Protein AF-A0A3P7Q238-F1 (afdb_monomer_lite)

Foldseek 3Di:
DDDDDQKDKDFDPQWDADPVVRDIWGDFDLDQDDQKDKDKAFDDDDDPDDPPDDDDDDDDDDDDDDDDDDDDDDDDDDDDDDDDDDDDDPPPRDIDIWMKGWFKFWWWADTGPVDTAIWIWGDDPNWIWIGRPPDIDTDDSVRQSPDPRTGTGMIMIGTD

Secondary structure (DSSP, 8-state):
--PPPSEEEEE---EEEETTTTEEEE----PPPPSEEEEEEEPPPPPP----PPPPPP-------------------------PPPPPP-----EEEEEEEEEEEEEEESSSSSS-EEEEEEEETTEEEEEETTEEEEE-HHHHHHSTT-EEEEEEEEE-

Organism: Dibothriocephalus latus (NCBI:txid60516)

Structure (mmCIF, N/CA/C/O backbone):
data_AF-A0A3P7Q238-F1
#
_entry.id   AF-A0A3P7Q238-F1
#
loop_
_atom_site.group_PDB
_atom_site.id
_atom_site.type_symbol
_atom_site.label_atom_id
_atom_site.label_alt_id
_atom_site.label_comp_id
_atom_site.label_asym_id
_atom_site.label_entity_id
_atom_site.label_seq_id
_atom_site.pdbx_PDB_ins_code
_atom_site.Cartn_x
_atom_site.Cartn_y
_atom_site.Cartn_z
_atom_site.occupancy
_atom_site.B_iso_or_equiv
_atom_site.auth_seq_id
_atom_site.auth_comp_id
_atom_site.auth_asym_id
_atom_site.auth_atom_id
_atom_site.pdbx_PDB_model_num
ATOM 1 N N . MET A 1 1 ? -21.185 21.273 9.484 1.00 53.75 1 MET A N 1
ATOM 2 C CA . MET A 1 1 ? -19.975 20.605 10.019 1.00 53.75 1 MET A CA 1
ATOM 3 C C . MET A 1 1 ? -19.303 19.842 8.888 1.00 53.75 1 MET A C 1
ATOM 5 O O . MET A 1 1 ? -20.010 19.155 8.161 1.00 53.75 1 MET A O 1
ATOM 9 N N . ARG A 1 2 ? -17.981 19.955 8.702 1.00 67.69 2 ARG A N 1
ATOM 10 C CA . ARG A 1 2 ? -17.255 19.078 7.766 1.00 67.69 2 ARG A CA 1
ATOM 11 C C . ARG A 1 2 ? -17.109 17.706 8.425 1.00 67.69 2 ARG A C 1
ATOM 13 O O . ARG A 1 2 ? -16.360 17.573 9.387 1.00 67.69 2 ARG A O 1
ATOM 20 N N . HIS A 1 3 ? -17.861 16.714 7.961 1.00 79.25 3 HIS A N 1
ATOM 21 C CA . HIS A 1 3 ? -17.735 15.341 8.441 1.00 79.25 3 HIS A CA 1
ATOM 22 C C . HIS A 1 3 ? -16.804 14.574 7.497 1.00 79.25 3 HIS A C 1
ATOM 24 O O . HIS A 1 3 ? -16.977 14.632 6.281 1.00 79.25 3 HIS A O 1
ATOM 30 N N . LEU A 1 4 ? -15.799 13.891 8.045 1.00 87.81 4 LEU A N 1
ATOM 31 C CA . LEU A 1 4 ? -14.934 13.015 7.257 1.00 87.81 4 LEU A CA 1
ATOM 32 C C . LEU A 1 4 ? -15.631 11.668 7.051 1.00 87.81 4 LEU A C 1
ATOM 34 O O . LEU A 1 4 ? -16.426 11.234 7.884 1.00 87.81 4 LEU A O 1
ATOM 38 N N . SER A 1 5 ? -15.343 11.015 5.929 1.00 93.81 5 SER A N 1
ATOM 39 C CA . SER A 1 5 ? -15.870 9.682 5.633 1.00 93.81 5 SER A CA 1
ATOM 40 C C . SER A 1 5 ? -15.474 8.679 6.729 1.00 93.81 5 SER A C 1
ATOM 42 O O . SER A 1 5 ? -14.345 8.747 7.214 1.00 93.81 5 SER A O 1
ATOM 44 N N . PRO A 1 6 ? -16.338 7.708 7.089 1.00 95.38 6 PRO A N 1
ATOM 45 C CA . PRO A 1 6 ? -15.968 6.609 7.985 1.00 95.38 6 PRO A CA 1
ATOM 46 C C . PRO A 1 6 ? -14.788 5.778 7.467 1.00 95.38 6 PRO A C 1
ATOM 48 O O . PRO A 1 6 ? -14.089 5.155 8.257 1.00 95.38 6 PRO A O 1
ATOM 51 N N . HIS A 1 7 ? -14.564 5.783 6.152 1.00 96.44 7 HIS A N 1
ATOM 52 C CA . HIS A 1 7 ? -13.459 5.097 5.493 1.00 96.44 7 HIS A CA 1
ATOM 53 C C . HIS A 1 7 ? -12.634 6.094 4.686 1.00 96.44 7 HIS A C 1
ATOM 55 O O . HIS A 1 7 ? -13.185 6.886 3.915 1.00 96.44 7 HIS A O 1
ATOM 61 N N . VAL A 1 8 ? -11.317 6.036 4.842 1.00 96.25 8 VAL A N 1
ATOM 62 C CA . VAL A 1 8 ? -10.365 6.892 4.138 1.00 96.25 8 VAL A CA 1
ATOM 63 C C . VAL A 1 8 ? -9.418 6.006 3.343 1.00 96.25 8 VAL A C 1
ATOM 65 O O . VAL A 1 8 ? -8.722 5.162 3.904 1.00 96.25 8 VAL A O 1
ATOM 68 N N . LEU A 1 9 ? -9.390 6.222 2.030 1.00 97.31 9 LEU A N 1
ATOM 69 C CA . LEU A 1 9 ? -8.406 5.638 1.131 1.00 97.31 9 LEU A CA 1
ATOM 70 C C . LEU A 1 9 ? -7.333 6.690 0.844 1.00 97.31 9 LEU A C 1
ATOM 72 O O . LEU A 1 9 ? -7.635 7.757 0.310 1.00 97.31 9 LEU A O 1
ATOM 76 N N . ILE A 1 10 ? -6.087 6.394 1.199 1.00 96.50 10 ILE A N 1
ATOM 77 C CA . ILE A 1 10 ? -4.937 7.256 0.918 1.00 96.50 10 ILE A CA 1
ATOM 78 C C . ILE A 1 10 ? -4.171 6.649 -0.251 1.00 96.50 10 ILE A C 1
ATOM 80 O O . ILE A 1 10 ? -3.618 5.556 -0.133 1.00 96.50 10 ILE A O 1
ATOM 84 N N . GLY A 1 11 ? -4.142 7.366 -1.374 1.00 96.00 11 GLY A N 1
ATOM 85 C CA . GLY A 1 11 ? -3.313 7.032 -2.527 1.00 96.00 11 GLY A CA 1
ATOM 86 C C . GLY A 1 11 ? -1.950 7.706 -2.437 1.00 96.00 11 GLY A C 1
ATOM 87 O O . GLY A 1 11 ? -1.863 8.924 -2.275 1.00 96.00 11 GLY A O 1
ATOM 88 N N . LEU A 1 12 ? -0.886 6.917 -2.547 1.00 93.50 12 LEU A N 1
ATOM 89 C CA . LEU A 1 12 ? 0.483 7.413 -2.590 1.00 93.50 12 LEU A CA 1
ATOM 90 C C . LEU A 1 12 ? 0.922 7.560 -4.048 1.00 93.50 12 LEU A C 1
ATOM 92 O O . LEU A 1 12 ? 0.869 6.617 -4.837 1.00 93.50 12 LEU A O 1
ATOM 96 N N . ASN A 1 13 ? 1.375 8.759 -4.410 1.00 91.50 13 ASN A N 1
ATOM 97 C CA . ASN A 1 13 ? 1.831 9.068 -5.763 1.00 91.50 13 ASN A CA 1
ATOM 98 C C . ASN A 1 13 ? 3.227 8.476 -5.998 1.00 91.50 13 ASN A C 1
ATOM 100 O O . ASN A 1 13 ? 4.240 9.156 -5.846 1.00 91.50 13 ASN A O 1
ATOM 104 N N . LEU A 1 14 ? 3.272 7.186 -6.337 1.00 92.12 14 LEU A N 1
ATOM 105 C CA . LEU A 1 14 ? 4.519 6.446 -6.536 1.00 92.12 14 LEU A CA 1
ATOM 106 C C . LEU A 1 14 ? 5.163 6.670 -7.901 1.00 92.12 14 LEU A C 1
ATOM 108 O O . LEU A 1 14 ? 6.342 6.385 -8.048 1.00 92.12 14 LEU A O 1
ATOM 112 N N . PHE A 1 15 ? 4.429 7.139 -8.906 1.00 92.94 15 PHE A N 1
ATOM 113 C CA . PHE A 1 15 ? 4.948 7.246 -10.266 1.00 92.94 15 PHE A CA 1
ATOM 114 C C . PHE A 1 15 ? 4.930 8.688 -10.740 1.00 92.94 15 PHE A C 1
ATOM 116 O O . PHE A 1 15 ? 3.920 9.382 -10.624 1.00 92.94 15 PHE A O 1
ATOM 123 N N . VAL A 1 16 ? 6.056 9.124 -11.297 1.00 93.38 16 VAL A N 1
ATOM 124 C CA . VAL A 1 16 ? 6.210 10.455 -11.880 1.00 93.38 16 VAL A CA 1
ATOM 125 C C . VAL A 1 16 ? 6.556 10.294 -13.348 1.00 93.38 16 VAL A C 1
ATOM 127 O O . VAL A 1 16 ? 7.441 9.520 -13.712 1.00 93.38 16 VAL A O 1
ATOM 130 N N . TYR A 1 17 ? 5.841 11.029 -14.194 1.00 93.88 17 TYR A N 1
ATOM 131 C CA . TYR A 1 17 ? 6.103 11.084 -15.623 1.00 93.88 17 TYR A CA 1
ATOM 132 C C . TYR A 1 17 ? 6.854 12.366 -15.974 1.00 93.88 17 TYR A C 1
ATOM 134 O O . TYR A 1 17 ? 6.365 13.471 -15.724 1.00 93.88 17 TYR A O 1
ATOM 142 N N . ASN A 1 18 ? 8.027 12.226 -16.582 1.00 93.31 18 ASN A N 1
ATOM 143 C CA . ASN A 1 18 ? 8.788 13.342 -17.115 1.00 93.31 18 ASN A CA 1
ATOM 144 C C . ASN A 1 18 ? 8.456 13.525 -18.602 1.00 93.31 18 ASN A C 1
ATOM 146 O O . ASN A 1 18 ? 8.824 12.709 -19.443 1.00 93.31 18 ASN A O 1
ATOM 150 N N . ARG A 1 19 ? 7.784 14.633 -18.932 1.00 95.75 19 ARG A N 1
ATOM 151 C CA . ARG A 1 19 ? 7.392 14.955 -20.314 1.00 95.75 19 ARG A CA 1
ATOM 152 C C . ARG A 1 19 ? 8.578 15.269 -21.230 1.00 95.75 19 ARG A C 1
ATOM 154 O O . ARG A 1 19 ? 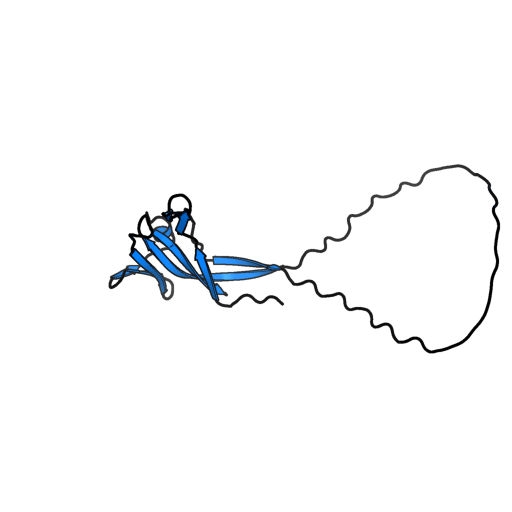8.476 15.011 -22.422 1.00 95.75 19 ARG A O 1
ATOM 161 N N . ALA A 1 20 ? 9.673 15.820 -20.709 1.00 97.00 20 ALA A N 1
ATOM 162 C CA . ALA A 1 20 ? 10.832 16.186 -21.522 1.00 97.00 20 ALA A CA 1
ATOM 163 C C . ALA A 1 20 ? 11.611 14.946 -21.978 1.00 97.00 20 ALA A C 1
ATOM 165 O O . ALA A 1 20 ? 11.997 14.850 -23.137 1.00 97.00 20 ALA A O 1
ATOM 166 N N . THR A 1 21 ? 11.799 13.978 -21.079 1.00 95.12 21 THR A N 1
ATOM 167 C CA . THR A 1 21 ? 12.523 12.733 -21.379 1.00 95.12 21 THR A CA 1
ATOM 168 C C . THR A 1 21 ? 11.611 11.585 -21.812 1.00 95.12 21 THR A C 1
ATOM 170 O O . THR A 1 21 ? 12.114 10.519 -22.150 1.00 95.12 21 THR A O 1
ATOM 173 N N . GLN A 1 22 ? 10.285 11.782 -21.780 1.00 94.69 22 GLN A N 1
ATOM 174 C CA . GLN A 1 22 ? 9.265 10.745 -22.006 1.00 94.69 22 GLN A CA 1
ATOM 175 C C . GLN A 1 22 ? 9.460 9.507 -21.107 1.00 94.69 22 GLN A C 1
ATOM 177 O O . GLN A 1 22 ? 9.099 8.390 -21.468 1.00 94.69 22 GLN A O 1
ATOM 182 N N . ALA A 1 23 ? 10.042 9.699 -19.920 1.00 91.38 23 ALA A N 1
ATOM 183 C CA . ALA A 1 23 ? 10.373 8.620 -18.997 1.00 91.38 23 ALA A CA 1
ATOM 184 C C . ALA A 1 23 ? 9.434 8.615 -17.787 1.00 91.38 23 ALA A C 1
ATOM 186 O O . ALA A 1 23 ? 9.076 9.667 -17.250 1.00 91.38 23 ALA A O 1
ATOM 187 N N . CYS A 1 24 ? 9.074 7.420 -17.318 1.00 91.81 24 CYS A N 1
ATOM 188 C CA . CYS A 1 24 ? 8.383 7.233 -16.048 1.00 91.81 24 CYS A CA 1
ATOM 189 C C . CYS A 1 24 ? 9.356 6.704 -14.993 1.00 91.81 24 CYS A C 1
ATOM 191 O O . CYS A 1 24 ? 10.126 5.780 -15.256 1.00 91.81 24 CYS A O 1
ATOM 193 N N . GLN A 1 25 ? 9.296 7.266 -13.791 1.00 92.00 25 GLN A N 1
ATOM 194 C CA . GLN A 1 25 ? 10.098 6.832 -12.657 1.00 92.00 25 GLN A CA 1
ATOM 195 C C . GLN A 1 25 ? 9.194 6.438 -11.492 1.00 92.00 25 GLN A C 1
ATOM 197 O O . GLN A 1 25 ? 8.246 7.155 -11.162 1.00 92.00 25 GLN A O 1
ATOM 202 N N . LYS A 1 26 ? 9.534 5.326 -10.830 1.00 92.75 26 LYS A N 1
ATOM 203 C CA . LYS A 1 26 ? 8.982 4.989 -9.519 1.00 92.75 26 LYS A CA 1
ATOM 204 C C . LYS A 1 26 ? 9.745 5.757 -8.440 1.00 92.75 26 LYS A C 1
ATOM 206 O O . LYS A 1 26 ? 10.956 5.606 -8.280 1.00 92.75 26 LYS A O 1
ATOM 211 N N . VAL A 1 27 ? 9.028 6.572 -7.686 1.00 91.38 27 VAL A N 1
ATOM 212 C CA . VAL A 1 27 ? 9.486 7.163 -6.436 1.00 91.38 27 VAL A CA 1
ATOM 213 C C . VAL A 1 27 ? 9.314 6.104 -5.353 1.00 91.38 27 VAL A C 1
ATOM 215 O O . VAL A 1 27 ? 8.228 5.559 -5.168 1.00 91.38 27 VAL A O 1
ATOM 218 N N . MET A 1 28 ? 10.393 5.802 -4.636 1.00 85.81 28 MET A N 1
ATOM 219 C CA . MET A 1 28 ? 10.390 4.838 -3.531 1.00 85.81 28 MET A CA 1
ATOM 220 C C . MET A 1 28 ? 10.622 5.569 -2.207 1.00 85.81 28 MET A C 1
ATOM 222 O O . MET A 1 28 ? 11.723 5.510 -1.652 1.00 85.81 28 MET A O 1
ATOM 226 N N . PRO A 1 29 ? 9.626 6.324 -1.712 1.00 78.25 29 PRO A N 1
ATOM 227 C CA . PRO A 1 29 ? 9.790 7.062 -0.475 1.00 78.25 29 PRO A CA 1
ATOM 228 C C . PRO A 1 29 ? 9.866 6.079 0.698 1.00 78.25 29 PRO A C 1
ATOM 230 O O . PRO A 1 29 ? 9.085 5.131 0.789 1.00 78.25 29 PRO A O 1
ATOM 233 N N . ARG A 1 30 ? 10.794 6.316 1.631 1.00 80.25 30 ARG A N 1
ATOM 234 C CA . ARG A 1 30 ? 10.819 5.597 2.911 1.00 80.25 30 ARG A CA 1
ATOM 235 C C . ARG A 1 30 ? 9.723 6.158 3.813 1.00 80.25 30 ARG A C 1
ATOM 237 O O . ARG A 1 30 ? 9.971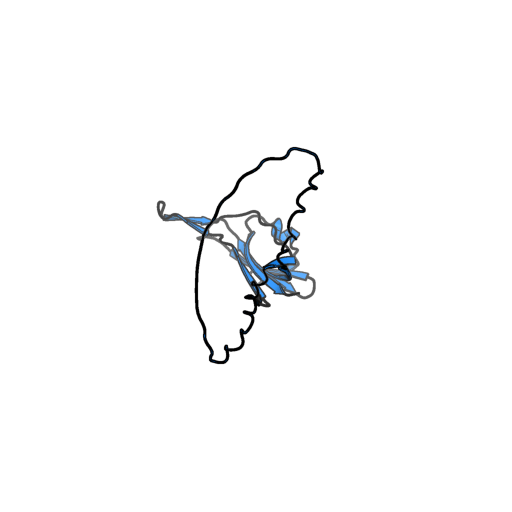 7.060 4.608 1.00 80.25 30 ARG A O 1
ATOM 244 N N . ILE A 1 31 ? 8.507 5.647 3.654 1.00 85.94 31 ILE A N 1
ATOM 245 C CA . ILE A 1 31 ? 7.352 6.011 4.479 1.00 85.94 31 ILE A CA 1
ATOM 246 C C . ILE A 1 31 ? 7.163 4.926 5.532 1.00 85.94 31 ILE A C 1
ATOM 248 O O . ILE A 1 31 ? 7.154 3.743 5.206 1.00 85.94 31 ILE A O 1
ATOM 252 N N . ARG A 1 32 ? 6.995 5.329 6.795 1.00 89.94 32 ARG A N 1
ATOM 253 C CA . ARG A 1 32 ? 6.520 4.420 7.839 1.00 89.94 32 ARG A CA 1
ATOM 254 C C . ARG A 1 32 ? 5.002 4.404 7.831 1.00 89.94 32 ARG A C 1
ATOM 256 O O . ARG A 1 32 ? 4.370 5.446 8.002 1.00 89.94 32 ARG A O 1
ATOM 263 N N . ILE A 1 33 ? 4.432 3.223 7.649 1.00 93.38 33 ILE A N 1
ATOM 264 C CA . ILE A 1 33 ? 2.989 3.021 7.727 1.00 93.38 33 ILE A CA 1
ATOM 265 C C . ILE A 1 33 ? 2.592 2.977 9.202 1.00 93.38 33 ILE A C 1
ATOM 267 O O . ILE A 1 33 ? 3.080 2.129 9.951 1.00 93.38 33 ILE A O 1
ATOM 271 N N . ASN A 1 34 ? 1.704 3.882 9.611 1.00 93.81 34 ASN A N 1
ATOM 272 C CA . ASN A 1 34 ? 1.185 3.926 10.974 1.00 93.81 34 ASN A CA 1
ATOM 273 C C . ASN A 1 34 ? -0.129 3.153 11.068 1.00 93.81 34 ASN A C 1
ATOM 275 O O . ASN A 1 34 ? -1.015 3.327 10.231 1.00 93.81 34 ASN A O 1
ATOM 279 N N . GLU A 1 35 ? -0.289 2.344 12.115 1.00 95.69 35 GLU A N 1
ATOM 280 C CA . GLU A 1 35 ? -1.557 1.648 12.355 1.00 95.69 35 GLU A CA 1
ATOM 281 C C . GLU A 1 35 ? -2.684 2.620 12.727 1.00 95.69 35 GLU A C 1
ATOM 283 O O . GLU A 1 35 ? -3.829 2.399 12.344 1.00 95.69 35 GLU A O 1
ATOM 288 N N . LEU A 1 36 ? -2.362 3.707 13.433 1.00 96.75 36 LEU A N 1
ATOM 289 C CA . LEU A 1 36 ? -3.308 4.751 13.820 1.00 96.75 36 LEU A CA 1
ATOM 290 C C . LEU A 1 36 ? -2.995 6.063 13.103 1.00 96.75 36 LEU A C 1
ATOM 292 O O . LEU A 1 36 ? -1.836 6.469 12.996 1.00 96.75 36 LEU A O 1
ATOM 296 N N . LEU A 1 37 ? -4.045 6.740 12.652 1.00 95.56 37 LEU A N 1
ATOM 297 C CA . LEU A 1 37 ? -3.983 8.038 11.997 1.00 95.56 37 LEU A CA 1
ATOM 298 C C . LEU A 1 37 ? -4.901 9.022 12.725 1.00 95.56 37 LEU A C 1
ATOM 300 O O . LEU A 1 37 ? -6.106 8.803 12.805 1.00 95.56 37 LEU A O 1
ATOM 304 N N . SER A 1 38 ? -4.334 10.123 13.214 1.00 95.12 38 SER A N 1
ATOM 305 C CA . SER A 1 38 ? -5.083 11.213 13.849 1.00 95.12 38 SER A CA 1
ATOM 306 C C . SER A 1 38 ? -5.204 12.391 12.889 1.00 95.12 38 SER A C 1
ATOM 308 O O . SER A 1 38 ? -4.198 12.936 12.438 1.00 95.12 38 SER A O 1
ATOM 310 N N . VAL A 1 39 ? -6.434 12.803 12.591 1.00 92.44 39 VAL A N 1
ATOM 311 C CA . VAL A 1 39 ? -6.743 13.894 11.661 1.00 92.44 39 VAL A CA 1
ATOM 312 C C . VAL A 1 39 ? -7.416 15.030 12.419 1.00 92.44 39 VAL A C 1
ATOM 314 O O . VAL A 1 39 ? -8.468 14.841 13.029 1.00 92.44 39 VAL A O 1
ATOM 317 N N . ARG A 1 40 ? -6.825 16.226 12.364 1.00 91.38 40 ARG A N 1
ATOM 318 C CA . ARG A 1 40 ? -7.430 17.444 12.909 1.00 91.38 40 ARG A CA 1
ATOM 319 C C . ARG A 1 40 ? -8.381 18.043 11.875 1.00 91.38 40 ARG A C 1
ATOM 321 O O . ARG A 1 40 ? -7.976 18.328 10.751 1.00 91.38 40 ARG A O 1
ATOM 328 N N . VAL A 1 41 ? -9.637 18.242 12.261 1.00 88.44 41 VAL A N 1
ATOM 329 C CA . VAL A 1 41 ? -10.675 18.845 11.422 1.00 88.44 41 VAL A CA 1
ATOM 330 C C . VAL A 1 41 ? -11.017 20.225 11.980 1.00 88.44 41 VAL A C 1
ATOM 332 O O . VAL A 1 41 ? -11.559 20.303 13.090 1.00 88.44 41 VAL A O 1
ATOM 335 N N . PRO A 1 42 ? -10.719 21.305 11.234 1.00 83.88 42 PRO A N 1
ATOM 336 C CA . PRO A 1 42 ? -11.119 22.653 11.612 1.00 83.88 42 PRO A CA 1
ATOM 337 C C . PRO A 1 42 ? -12.643 22.750 11.693 1.00 83.88 42 PRO A C 1
ATOM 339 O O . PRO A 1 42 ? -13.353 22.287 10.788 1.00 83.88 42 PRO A O 1
ATOM 342 N N . LYS A 1 43 ? -13.161 23.354 12.764 1.00 77.31 43 LYS A N 1
ATOM 343 C CA . LYS A 1 43 ? -14.578 23.709 12.840 1.00 77.31 43 LYS A CA 1
ATOM 344 C C . LYS A 1 43 ? -14.805 24.88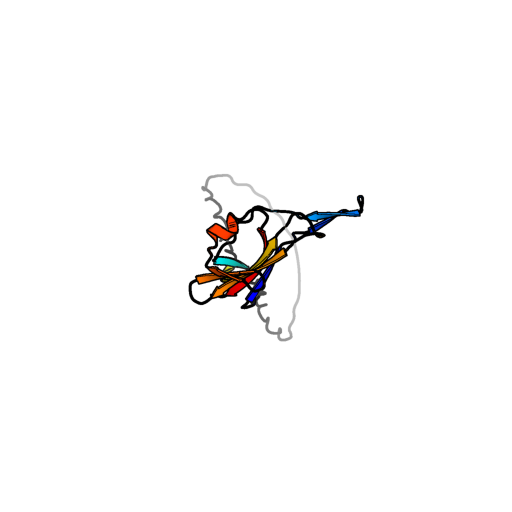0 11.889 1.00 77.31 43 LYS A C 1
ATOM 346 O O . LYS A 1 43 ? -14.055 25.847 11.879 1.00 77.31 43 LYS A O 1
ATOM 351 N N . SER A 1 44 ? -15.814 24.767 11.030 1.00 70.94 44 SER A N 1
ATOM 352 C CA . SER A 1 44 ? -16.223 25.894 10.192 1.00 70.94 44 SER A CA 1
ATOM 353 C C . SER A 1 44 ? -16.644 27.051 11.103 1.00 70.94 44 SER A C 1
ATOM 355 O O . SER A 1 44 ? -17.420 26.776 12.026 1.00 70.94 44 SER A O 1
ATOM 357 N N . PRO A 1 45 ? -16.198 28.296 10.855 1.00 65.12 45 PRO A N 1
ATOM 358 C CA . PRO A 1 45 ? -16.658 29.435 11.634 1.00 65.12 45 PRO A CA 1
ATOM 359 C C . PRO A 1 45 ? -18.183 29.492 11.545 1.00 65.12 45 PRO A C 1
ATOM 361 O O . PRO A 1 45 ? -18.756 29.466 10.452 1.00 65.12 45 PRO A O 1
ATOM 364 N N . SER A 1 46 ? -18.852 29.494 12.695 1.00 59.41 46 SER A N 1
ATOM 365 C CA . SER A 1 46 ? -20.264 29.850 12.748 1.00 59.41 46 SER A CA 1
ATOM 366 C C . SER A 1 46 ? -20.370 31.297 12.283 1.00 59.41 46 SER A C 1
ATOM 368 O O . SER A 1 46 ? -19.743 32.170 12.883 1.00 59.41 46 SER A O 1
ATOM 370 N N . LEU A 1 47 ? -21.126 31.547 11.210 1.00 59.66 47 LEU A N 1
ATOM 371 C CA . LEU A 1 47 ? -21.502 32.908 10.832 1.00 59.66 47 LEU A CA 1
ATOM 372 C C . LEU A 1 47 ? -22.087 33.590 12.079 1.00 59.66 47 LEU A C 1
ATOM 374 O O . LEU A 1 47 ? -22.938 32.975 12.732 1.00 59.66 47 LEU A O 1
ATOM 378 N N . PRO A 1 48 ? -21.633 34.798 12.453 1.00 56.25 48 PRO A N 1
ATOM 379 C CA . PRO A 1 48 ? -22.233 35.502 13.571 1.00 56.25 48 PRO A CA 1
ATOM 380 C C . PRO A 1 48 ? -23.722 35.675 13.275 1.00 56.25 48 PRO A C 1
ATOM 382 O O . PRO A 1 48 ? -24.097 36.152 12.202 1.00 56.25 48 PRO A O 1
ATOM 385 N N . HIS A 1 49 ? -24.569 35.245 14.213 1.00 50.31 49 HIS A N 1
ATOM 386 C CA . HIS A 1 49 ? -25.985 35.575 14.193 1.00 50.31 49 HIS A CA 1
ATOM 387 C C . HIS A 1 49 ? -26.097 37.096 14.101 1.00 50.31 49 HIS A C 1
ATOM 389 O O . HIS A 1 49 ? -25.754 37.808 15.042 1.00 50.31 49 HIS A O 1
ATOM 395 N N . GLN A 1 50 ? -26.535 37.590 12.944 1.00 50.94 50 GLN A N 1
ATOM 396 C CA . GLN A 1 50 ? -26.920 38.980 12.784 1.00 50.94 50 GLN A CA 1
ATOM 397 C C . GLN A 1 50 ? -28.025 39.253 13.818 1.00 50.94 50 GLN A C 1
ATOM 399 O O . GLN A 1 50 ? -29.026 38.529 13.810 1.00 50.94 50 GLN A O 1
ATOM 404 N N . PRO A 1 51 ? -27.866 40.230 14.730 1.00 48.81 51 PRO A N 1
ATOM 405 C CA . PRO A 1 51 ? -28.962 40.616 15.597 1.00 48.81 51 PRO A CA 1
ATOM 406 C C . PRO A 1 51 ? -30.108 41.083 14.701 1.00 48.81 51 PRO A C 1
ATOM 408 O O . PRO A 1 51 ? -29.944 41.996 13.890 1.00 48.81 51 PRO A O 1
ATOM 411 N N . SER A 1 52 ? -31.251 40.409 14.803 1.00 44.06 52 SER A N 1
ATOM 412 C CA . SER A 1 52 ? -32.492 40.818 14.160 1.00 44.06 52 SER A CA 1
ATOM 413 C C . SER A 1 52 ? -32.888 42.178 14.726 1.00 44.06 52 SER A C 1
ATOM 415 O O . SER A 1 52 ? -33.422 42.261 15.831 1.00 44.06 52 SER A O 1
ATOM 417 N N . VAL A 1 53 ? -32.571 43.244 13.993 1.00 55.53 53 VAL A N 1
ATOM 418 C CA . VAL A 1 53 ? -33.067 44.592 14.270 1.00 55.53 53 VAL A CA 1
ATOM 419 C C . VAL A 1 53 ? -34.583 44.562 14.028 1.00 55.53 53 VAL A C 1
ATOM 421 O O . VAL A 1 53 ? -34.990 44.236 12.909 1.00 55.53 53 VAL A O 1
ATOM 424 N N . PRO A 1 54 ? -35.437 44.828 15.035 1.00 59.22 54 PRO A N 1
ATOM 425 C CA . PRO A 1 54 ? -36.866 44.993 14.796 1.00 59.22 54 PRO A CA 1
ATOM 426 C C . PRO A 1 54 ? -37.098 46.238 13.918 1.00 59.22 54 PRO A C 1
ATOM 428 O O . PRO A 1 54 ? -36.342 47.207 14.032 1.00 59.22 54 PRO A O 1
ATOM 431 N N . PRO A 1 55 ? -38.095 46.224 13.016 1.00 46.72 55 PRO A N 1
ATOM 432 C CA . PRO A 1 55 ? -38.348 47.353 12.128 1.00 46.72 55 PRO A CA 1
ATOM 433 C C . PRO A 1 55 ? -38.706 48.607 12.945 1.00 46.72 55 PRO A C 1
ATOM 435 O O . PRO A 1 55 ? -39.442 48.493 13.925 1.00 46.72 55 PRO A O 1
ATOM 438 N N . PRO A 1 56 ? -38.197 49.796 12.574 1.00 50.09 56 PRO A N 1
ATOM 439 C CA . PRO A 1 56 ? -38.574 51.034 13.237 1.00 50.09 56 PRO A CA 1
ATOM 440 C C . PRO A 1 56 ? -40.007 51.424 12.860 1.00 50.09 56 PRO A C 1
ATOM 442 O O . PRO A 1 56 ? -40.329 51.582 11.680 1.00 50.09 56 PRO A O 1
ATOM 445 N N . ASP A 1 57 ? -40.841 51.595 13.885 1.00 44.00 57 ASP A N 1
ATOM 446 C CA . ASP A 1 57 ? -42.134 52.262 13.784 1.00 44.00 57 ASP A CA 1
ATOM 447 C C . ASP A 1 57 ? -41.962 53.729 13.358 1.00 44.00 57 ASP A C 1
ATOM 449 O O . ASP A 1 57 ? -40.969 54.401 13.648 1.00 44.00 57 ASP A O 1
ATOM 453 N N . VAL A 1 58 ? -42.948 54.193 12.600 1.00 40.50 58 VAL A N 1
ATOM 454 C CA . VAL A 1 58 ? -42.947 55.415 11.795 1.00 40.50 58 VAL A CA 1
ATOM 455 C C . VAL A 1 58 ? -43.341 56.654 12.616 1.00 40.50 58 VAL A C 1
ATOM 457 O O . VAL A 1 58 ? -44.303 56.605 13.375 1.00 40.50 58 VAL A O 1
ATOM 460 N N . ALA A 1 59 ? -42.678 57.781 12.300 1.00 35.56 59 ALA A N 1
ATOM 461 C CA . ALA A 1 59 ? -43.002 59.186 12.619 1.00 35.56 59 ALA A CA 1
ATOM 462 C C . ALA A 1 59 ? -42.760 59.613 14.089 1.00 35.56 59 ALA A C 1
ATOM 464 O O . ALA A 1 59 ? -43.061 58.884 15.019 1.00 35.56 59 ALA A O 1
ATOM 465 N N . VAL A 1 60 ? -42.170 60.771 14.408 1.00 36.88 60 VAL A N 1
ATOM 466 C CA . VAL A 1 60 ? -42.496 62.160 14.026 1.00 36.88 60 VAL A CA 1
ATOM 467 C C . VAL A 1 60 ? -41.276 63.044 14.400 1.00 36.88 60 VAL A C 1
ATOM 469 O O . VAL A 1 60 ? -40.740 62.891 15.492 1.00 36.88 60 VAL A O 1
ATOM 472 N N . THR A 1 61 ? -40.815 63.876 13.450 1.00 31.44 61 THR A N 1
ATOM 473 C CA . THR A 1 61 ? -40.569 65.349 13.508 1.00 31.44 61 THR A CA 1
ATOM 474 C C . THR A 1 61 ? -39.986 65.952 14.825 1.00 31.44 61 THR A C 1
ATOM 476 O O . THR A 1 61 ? -40.489 65.658 15.894 1.00 31.44 61 THR A O 1
ATOM 479 N N . GLU A 1 62 ? -38.940 66.796 14.902 1.00 35.59 62 GLU A N 1
ATOM 480 C CA . GLU A 1 62 ? -38.689 68.102 14.262 1.00 35.59 62 GLU A CA 1
ATOM 481 C C . GLU A 1 62 ? -37.253 68.644 14.547 1.00 35.59 62 GLU A C 1
ATOM 483 O O . GLU A 1 62 ? -36.701 68.461 15.625 1.00 35.59 62 GLU A O 1
ATOM 488 N N . THR A 1 63 ? -36.715 69.359 13.544 1.00 33.09 63 THR A N 1
ATOM 489 C CA . THR A 1 63 ? -35.925 70.623 13.544 1.00 33.09 63 THR A CA 1
ATOM 490 C C . THR A 1 63 ? -34.649 70.867 14.382 1.00 33.09 63 THR A C 1
ATOM 492 O O . THR A 1 63 ? -34.707 70.977 15.597 1.00 33.09 63 THR A O 1
ATOM 495 N N . ALA A 1 64 ? -33.587 71.223 13.624 1.00 33.62 64 ALA A N 1
ATOM 496 C CA . ALA A 1 64 ? -32.707 72.417 13.718 1.00 33.62 64 ALA A CA 1
ATOM 497 C C . ALA A 1 64 ? -31.831 72.625 14.976 1.00 33.62 64 ALA A C 1
ATOM 499 O O . ALA A 1 64 ? -32.231 72.297 16.076 1.00 33.62 64 ALA A O 1
ATOM 500 N N . SER A 1 65 ? -30.671 73.289 14.993 1.00 32.31 65 SER A N 1
ATOM 501 C CA . SER A 1 65 ? -29.617 73.779 14.081 1.00 32.31 65 SER A CA 1
ATOM 502 C C . SER A 1 65 ? -28.612 74.524 15.008 1.00 32.31 65 SER A C 1
ATOM 504 O O . SER A 1 65 ? -28.984 74.882 16.122 1.00 32.31 65 SER A O 1
ATOM 506 N N . ILE A 1 66 ? -27.429 74.906 14.488 1.00 31.06 66 ILE A N 1
ATOM 507 C CA . ILE A 1 66 ? -26.494 75.953 15.005 1.00 31.06 66 ILE A CA 1
ATOM 508 C C . ILE A 1 66 ? -25.582 75.503 16.175 1.00 31.06 66 ILE A C 1
ATOM 510 O O . ILE A 1 66 ? -26.021 74.772 17.045 1.00 31.06 66 ILE A O 1
ATOM 514 N N . SER A 1 67 ? -24.348 75.968 16.408 1.00 33.47 67 SER A N 1
ATOM 515 C CA . SER A 1 67 ? -23.165 76.457 15.667 1.00 33.47 67 SER A CA 1
ATOM 516 C C . SER A 1 67 ? -22.199 77.008 16.747 1.00 33.47 67 SER A C 1
ATOM 518 O O . SER A 1 67 ? -22.659 77.600 17.715 1.00 33.47 67 SER A O 1
ATOM 520 N N . THR A 1 68 ? -20.884 76.857 16.533 1.00 31.58 68 THR A N 1
ATOM 521 C CA . THR A 1 68 ? -19.757 77.709 17.007 1.00 31.58 68 THR A CA 1
ATOM 522 C C . THR A 1 68 ? -19.537 78.008 18.511 1.00 31.58 68 THR A C 1
ATOM 524 O O . THR A 1 68 ? -20.301 78.737 19.127 1.00 31.58 68 THR A O 1
ATOM 527 N N . ASN A 1 69 ? -18.364 77.643 19.060 1.00 37.16 69 ASN A N 1
ATOM 528 C CA . ASN A 1 69 ? -17.204 78.549 19.258 1.00 37.16 69 ASN A CA 1
ATOM 529 C C . ASN A 1 69 ? -16.102 77.971 20.175 1.00 37.16 69 ASN A C 1
ATOM 531 O O . ASN A 1 69 ? -16.355 77.226 21.115 1.00 37.16 69 ASN A O 1
ATOM 535 N N . GLN A 1 70 ? -14.869 78.374 19.857 1.00 33.53 70 GLN A N 1
ATOM 536 C CA . GLN A 1 70 ? -13.598 78.142 20.554 1.00 33.53 70 GLN A CA 1
ATOM 537 C C . GLN A 1 70 ? -13.498 78.867 21.909 1.00 33.53 70 GLN A C 1
ATOM 539 O O . GLN A 1 70 ? -14.037 79.962 22.038 1.00 33.53 70 GLN A O 1
ATOM 544 N N . ALA A 1 71 ? -12.664 78.353 22.826 1.00 35.00 71 ALA A N 1
ATOM 545 C CA . ALA A 1 71 ? -11.674 79.141 23.582 1.00 35.00 71 ALA A CA 1
ATOM 546 C C . ALA A 1 71 ? -10.676 78.235 24.340 1.00 35.00 71 ALA A C 1
ATOM 548 O O . ALA A 1 71 ? -10.979 77.107 24.709 1.00 35.00 71 ALA A O 1
ATOM 549 N N . VAL A 1 72 ? -9.472 78.773 24.524 1.00 32.25 72 VAL A N 1
ATOM 550 C CA . VAL A 1 72 ? -8.196 78.171 24.947 1.00 32.25 72 VAL A CA 1
ATOM 551 C C . VAL A 1 72 ? -7.930 78.438 26.438 1.00 32.25 72 VAL A C 1
ATOM 553 O O . VAL A 1 72 ? -8.233 79.543 26.873 1.00 32.25 72 VAL A O 1
ATOM 556 N N . ALA A 1 73 ? -7.280 77.523 27.179 1.00 34.56 73 ALA A N 1
ATOM 557 C CA . ALA A 1 73 ? -6.248 77.851 28.191 1.00 34.56 73 ALA A CA 1
ATOM 558 C C . ALA A 1 73 ? -5.592 76.601 28.819 1.00 34.56 73 ALA A C 1
ATOM 560 O O . ALA A 1 73 ? -6.260 75.621 29.133 1.00 34.56 73 ALA A O 1
ATOM 561 N N . LEU A 1 74 ? -4.268 76.687 28.997 1.00 32.69 74 LEU A N 1
ATOM 562 C CA . LEU A 1 74 ? -3.345 75.701 29.570 1.00 32.69 74 LEU A CA 1
ATOM 563 C C . LEU A 1 74 ? -3.413 75.605 31.110 1.00 32.69 74 LEU A C 1
ATOM 565 O O . LEU A 1 74 ? -3.647 76.605 31.783 1.00 32.69 74 LEU A O 1
ATOM 569 N N . GLY A 1 75 ? -3.048 74.433 31.646 1.00 33.53 75 GLY A N 1
ATOM 570 C CA . GLY A 1 75 ? -2.682 74.191 33.049 1.00 33.53 75 GLY A CA 1
ATOM 571 C C . GLY A 1 75 ? -2.024 72.810 33.213 1.00 33.53 75 GLY A C 1
ATOM 572 O O . GLY A 1 75 ? -2.392 71.873 32.518 1.00 33.53 75 GLY A O 1
ATOM 573 N N . ASP A 1 76 ? -1.014 72.708 34.072 1.00 33.16 76 ASP A N 1
ATOM 574 C CA . ASP A 1 76 ? 0.183 71.861 33.947 1.00 33.16 76 ASP A CA 1
ATOM 575 C C . ASP A 1 76 ? 0.247 70.715 35.005 1.00 33.16 76 ASP A C 1
ATOM 577 O O . ASP A 1 76 ? 0.078 71.001 36.186 1.00 33.16 76 ASP A O 1
ATOM 581 N N . ARG A 1 77 ? 0.577 69.471 34.569 1.00 35.66 77 ARG A N 1
ATOM 582 C CA . ARG A 1 77 ? 1.293 68.339 35.264 1.00 35.66 77 ARG A CA 1
ATOM 583 C C . ARG A 1 77 ? 0.722 67.646 36.544 1.00 35.66 77 ARG A C 1
ATOM 585 O O . ARG A 1 77 ? -0.051 68.257 37.266 1.00 35.66 77 ARG A O 1
ATOM 592 N N . PRO A 1 78 ? 1.250 66.463 36.988 1.00 43.19 78 PRO A N 1
ATOM 593 C CA . PRO A 1 78 ? 1.771 65.268 36.277 1.00 43.19 78 PRO A CA 1
ATOM 594 C C . PRO A 1 78 ? 1.378 63.882 36.910 1.00 43.19 78 PRO A C 1
ATOM 596 O O . PRO A 1 78 ? 0.887 63.818 38.027 1.00 43.19 78 PRO A O 1
ATOM 599 N N . HIS A 1 79 ? 1.757 62.783 36.228 1.00 36.34 79 HIS A N 1
ATOM 600 C CA . HIS A 1 79 ? 1.922 61.380 36.697 1.00 36.34 79 HIS A CA 1
ATOM 601 C C . HIS A 1 79 ? 0.690 60.543 37.109 1.00 36.34 79 HIS A C 1
ATOM 603 O O . HIS A 1 79 ? 0.275 60.570 38.260 1.00 36.34 79 HIS A O 1
ATOM 609 N N . GLU A 1 80 ? 0.271 59.625 36.225 1.00 38.50 80 GLU A N 1
ATOM 610 C CA . GLU A 1 80 ? -0.303 58.325 36.611 1.00 38.50 80 GLU A CA 1
ATOM 611 C C . GLU A 1 80 ? 0.312 57.203 35.752 1.00 38.50 80 GLU A C 1
ATOM 613 O O . GLU A 1 80 ? 0.462 57.328 34.534 1.00 38.50 80 GLU A O 1
ATOM 618 N N . GLU A 1 81 ? 0.734 56.124 36.416 1.00 45.62 81 GLU A N 1
ATOM 619 C CA . GLU A 1 81 ? 1.238 54.879 35.835 1.00 45.62 81 GLU A CA 1
ATOM 620 C C . GLU A 1 81 ? 0.170 54.224 34.952 1.00 45.62 81 GLU A C 1
ATOM 622 O O . GLU A 1 81 ? -0.827 53.695 35.443 1.00 45.62 81 GLU A O 1
ATOM 627 N N . GLN A 1 82 ? 0.382 54.217 33.635 1.00 36.62 82 GLN A N 1
ATOM 628 C CA . GLN A 1 82 ? -0.526 53.535 32.722 1.00 36.62 82 GLN A CA 1
ATOM 629 C C . GLN A 1 82 ? -0.092 52.079 32.534 1.00 36.62 82 GLN A C 1
ATOM 631 O O . GLN A 1 82 ? 0.847 51.751 31.807 1.00 36.62 82 GLN A O 1
ATOM 636 N N . SER A 1 83 ? -0.816 51.233 33.263 1.00 42.56 83 SER A N 1
ATOM 637 C CA . SER A 1 83 ? -0.847 49.776 33.207 1.00 42.56 83 SER A CA 1
ATOM 638 C C . SER A 1 83 ? -0.858 49.222 31.775 1.00 42.56 83 SER A C 1
ATOM 640 O O . SER A 1 83 ? -1.470 49.774 30.859 1.00 42.56 83 SER A O 1
ATOM 642 N N . SER A 1 84 ? -0.159 48.104 31.607 1.00 45.97 84 SER A N 1
ATOM 643 C CA . SER A 1 84 ? 0.059 47.368 30.364 1.00 45.97 84 SER A CA 1
ATOM 644 C C . SER A 1 84 ? -1.244 47.004 29.630 1.00 45.97 84 SER A C 1
ATOM 646 O O . SER A 1 84 ? -2.213 46.598 30.276 1.00 45.97 84 SER A O 1
ATOM 648 N N . PRO A 1 85 ? -1.287 47.029 28.283 1.00 46.22 85 PRO A N 1
ATOM 649 C CA . PRO A 1 85 ? -2.393 46.422 27.556 1.00 46.22 85 PRO A CA 1
ATOM 650 C C . PRO A 1 85 ? -2.290 44.892 27.653 1.00 46.22 85 PRO A C 1
ATOM 652 O O . PRO A 1 85 ? -1.311 44.290 27.211 1.00 46.22 85 PRO A O 1
ATOM 655 N N . SER A 1 86 ? -3.307 44.262 28.245 1.00 49.62 86 SER A N 1
ATOM 656 C CA . SER A 1 86 ? -3.478 42.806 28.204 1.00 49.62 86 SER A CA 1
ATOM 657 C C . SER A 1 86 ? -3.687 42.334 26.757 1.00 49.62 86 SER A C 1
ATOM 659 O O . SER A 1 86 ? -4.423 42.990 26.013 1.00 49.62 86 SER A O 1
ATOM 661 N N . PRO A 1 87 ? -3.083 41.209 26.337 1.00 51.69 87 PRO A N 1
ATOM 662 C CA . PRO A 1 87 ? -3.344 40.627 25.027 1.00 51.69 87 PRO A CA 1
ATOM 663 C C . PRO A 1 87 ? -4.796 40.132 24.952 1.00 51.69 87 PRO A C 1
ATOM 665 O O . PRO A 1 87 ? -5.322 39.557 25.906 1.00 51.69 87 PRO A O 1
ATOM 668 N N . ALA A 1 88 ? -5.450 40.399 23.819 1.00 54.62 88 ALA A N 1
ATOM 669 C CA . ALA A 1 88 ? -6.800 39.939 23.503 1.00 54.62 88 ALA A CA 1
ATOM 670 C C . ALA A 1 88 ? -6.934 38.413 23.698 1.00 54.62 88 ALA A C 1
ATOM 672 O O . ALA A 1 88 ? -5.946 37.700 23.510 1.00 54.62 88 ALA A O 1
ATOM 673 N N . PRO A 1 89 ? -8.126 37.895 24.053 1.00 55.53 89 PRO A N 1
ATOM 674 C CA . PRO A 1 89 ? -8.307 36.464 24.232 1.00 55.53 89 PRO A CA 1
ATOM 675 C C . PRO A 1 89 ? -8.015 35.755 22.911 1.00 55.53 89 PRO A C 1
ATOM 677 O O . PRO A 1 89 ? -8.639 36.049 21.889 1.00 55.53 89 PRO A O 1
ATOM 680 N N . ASP A 1 90 ? -7.057 34.829 22.959 1.00 49.66 90 ASP A N 1
ATOM 681 C CA . ASP A 1 90 ? -6.826 33.824 21.932 1.00 49.66 90 ASP A CA 1
ATOM 682 C C . ASP A 1 90 ? -8.177 33.219 21.545 1.00 49.66 90 ASP A C 1
ATOM 684 O O . ASP A 1 90 ? -8.803 32.486 22.317 1.00 49.66 90 ASP A O 1
ATOM 688 N N . VAL A 1 91 ? -8.644 33.532 20.336 1.00 57.81 91 VAL A N 1
ATOM 689 C CA . VAL A 1 91 ? -9.734 32.798 19.701 1.00 57.81 91 VAL A CA 1
ATOM 690 C C . VAL A 1 91 ? -9.146 31.435 19.360 1.00 57.81 91 VAL A C 1
ATOM 692 O O . VAL A 1 91 ? -8.647 31.214 18.259 1.00 57.81 91 VAL A O 1
ATOM 695 N N . ALA A 1 92 ? -9.110 30.542 20.348 1.00 59.69 92 ALA A N 1
ATOM 696 C CA . ALA A 1 92 ? -8.670 29.176 20.161 1.00 59.69 92 ALA A CA 1
ATOM 697 C C . ALA A 1 92 ? -9.589 28.548 19.110 1.00 59.69 92 ALA A C 1
ATOM 699 O O . ALA A 1 92 ? -10.762 28.285 19.378 1.00 59.69 92 ALA A O 1
ATOM 700 N N . GLU A 1 93 ? -9.071 28.361 17.894 1.00 62.38 93 GLU A N 1
ATOM 701 C CA . GLU A 1 93 ? -9.773 27.633 16.846 1.00 62.38 9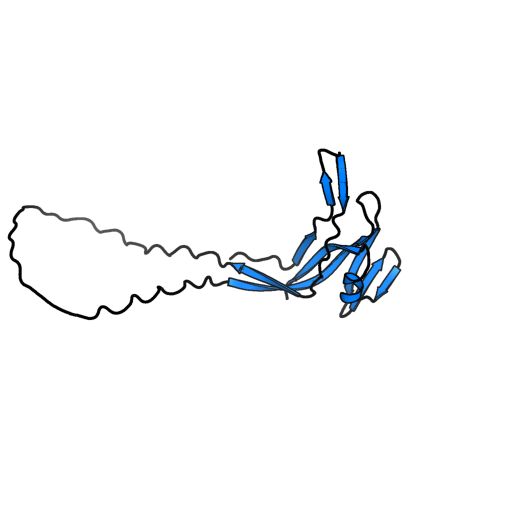3 GLU A CA 1
ATOM 702 C C . GLU A 1 93 ? -10.097 26.230 17.365 1.00 62.38 93 GLU A C 1
ATOM 704 O O . GLU A 1 93 ? -9.247 25.337 17.443 1.00 62.38 93 GLU A O 1
ATOM 709 N N . GLU A 1 94 ? -11.350 26.046 17.763 1.00 74.56 94 GLU A N 1
ATOM 710 C CA . GLU A 1 94 ? -11.840 24.791 18.294 1.00 74.56 94 GLU A CA 1
ATOM 711 C C . GLU A 1 94 ? -11.803 23.752 17.165 1.00 74.56 94 GLU A C 1
ATOM 713 O O . GLU A 1 94 ? -12.568 23.810 16.202 1.00 74.56 94 GLU A O 1
ATOM 718 N N . SER A 1 95 ? -10.858 22.818 17.237 1.00 80.75 95 SER A N 1
ATOM 719 C CA . SER A 1 95 ? -10.678 21.765 16.239 1.00 80.75 95 SER A CA 1
ATOM 720 C C . SER A 1 95 ? -11.019 20.408 16.840 1.00 80.75 95 SER A C 1
ATOM 722 O O . SER A 1 95 ? -10.720 20.130 17.999 1.00 80.75 95 SER A O 1
ATOM 724 N N . SER A 1 96 ? -11.662 19.548 16.047 1.00 88.25 96 SER A N 1
ATOM 725 C CA . SER A 1 96 ? -11.956 18.170 16.462 1.00 88.25 96 SER A CA 1
ATOM 726 C C . SER A 1 96 ? -10.881 17.224 15.937 1.00 88.25 96 SER A C 1
ATOM 728 O O . SER A 1 96 ? -10.378 17.408 14.827 1.00 88.25 96 SER A O 1
ATOM 730 N N . ILE A 1 97 ? -10.520 16.209 16.721 1.00 91.69 97 ILE A N 1
ATOM 731 C CA . ILE A 1 97 ? -9.601 15.151 16.293 1.00 91.69 97 ILE A CA 1
ATOM 732 C C . ILE A 1 97 ? -10.429 13.921 15.938 1.00 91.69 97 ILE A C 1
ATOM 734 O O . ILE A 1 97 ? -11.253 13.469 16.729 1.00 91.69 97 ILE A O 1
ATOM 738 N N . GLN A 1 98 ? -10.208 13.378 14.746 1.00 93.56 98 GLN A N 1
ATOM 739 C CA . GLN A 1 98 ? -10.780 12.109 14.314 1.00 93.56 98 GLN A CA 1
ATOM 740 C C . GLN A 1 98 ? -9.663 11.082 14.184 1.00 93.56 98 GLN A C 1
ATOM 742 O O . GLN A 1 98 ? -8.642 11.362 13.556 1.00 93.56 98 GLN A O 1
ATOM 747 N N . VAL A 1 99 ? -9.855 9.907 14.778 1.00 96.56 99 VAL A N 1
ATOM 748 C CA . VAL A 1 99 ? -8.868 8.824 14.770 1.00 96.56 99 VAL A CA 1
ATOM 749 C C . VAL A 1 99 ? -9.331 7.726 13.827 1.00 96.56 99 VAL A C 1
ATOM 751 O O . VAL A 1 99 ? -10.507 7.371 13.792 1.00 96.56 99 VAL A O 1
ATOM 754 N N . TYR A 1 100 ? -8.389 7.193 13.061 1.00 97.94 100 TYR A N 1
ATOM 755 C CA . TYR A 1 100 ? -8.602 6.095 12.139 1.00 97.94 100 TYR A CA 1
ATOM 756 C C . TYR A 1 100 ? -7.591 4.984 12.391 1.00 97.94 100 TYR A C 1
ATOM 758 O O . TYR A 1 100 ? -6.454 5.243 12.785 1.00 97.94 100 TYR A O 1
ATOM 766 N N . LYS A 1 101 ? -7.993 3.749 12.105 1.00 97.56 101 LYS A N 1
ATOM 767 C CA . LYS A 1 101 ? -7.170 2.549 12.196 1.00 97.56 101 LYS A CA 1
ATOM 768 C C . LYS A 1 101 ? -7.006 1.905 10.826 1.00 97.56 101 LYS A C 1
ATOM 770 O O . LYS A 1 101 ? -7.983 1.742 10.092 1.00 97.56 101 LYS A O 1
ATOM 775 N N . LEU A 1 102 ? -5.775 1.536 10.497 1.00 97.94 102 LEU A N 1
ATOM 776 C CA . LEU A 1 102 ? -5.418 0.869 9.252 1.00 97.94 102 LEU A CA 1
ATOM 777 C C . LEU A 1 102 ? -6.083 -0.509 9.181 1.00 97.94 102 LEU A C 1
ATOM 779 O O . LEU A 1 102 ? -5.972 -1.305 10.113 1.00 97.94 102 LEU A O 1
ATOM 783 N N . GLN A 1 103 ? -6.743 -0.782 8.061 1.00 98.00 103 GLN A N 1
ATOM 784 C CA . GLN A 1 103 ? -7.417 -2.052 7.779 1.00 98.00 103 GLN A CA 1
ATOM 785 C C . GLN A 1 103 ? -6.656 -2.883 6.752 1.00 98.00 103 GLN A C 1
ATOM 787 O O . GLN A 1 103 ? -6.635 -4.107 6.825 1.00 98.00 103 GLN A O 1
ATOM 792 N N . GLY A 1 104 ? -6.009 -2.225 5.795 1.00 98.06 104 GLY A N 1
ATOM 793 C CA . GLY A 1 104 ? -5.270 -2.911 4.751 1.00 98.06 104 GLY A CA 1
ATOM 794 C C . GLY A 1 104 ? -4.502 -1.960 3.856 1.00 98.06 104 GLY A C 1
ATOM 795 O O . GLY A 1 104 ? -4.641 -0.737 3.941 1.00 98.06 104 GLY A O 1
ATOM 796 N N . MET A 1 105 ? -3.672 -2.538 3.004 1.00 97.88 105 MET A N 1
ATOM 797 C CA . MET A 1 105 ? -2.853 -1.816 2.050 1.00 97.88 105 MET A CA 1
ATOM 798 C C . MET A 1 105 ? -2.588 -2.643 0.801 1.00 97.88 105 MET A C 1
ATOM 800 O O . MET A 1 105 ? -2.490 -3.868 0.854 1.00 97.88 105 MET A O 1
ATOM 804 N N . ILE A 1 106 ? -2.400 -1.935 -0.306 1.00 97.81 106 ILE A N 1
ATOM 805 C CA . ILE A 1 106 ? -1.835 -2.492 -1.529 1.00 97.81 106 ILE A CA 1
ATOM 806 C C . ILE A 1 106 ? -0.378 -2.062 -1.606 1.00 97.81 106 ILE A C 1
ATOM 808 O O . ILE A 1 106 ? -0.068 -0.869 -1.505 1.00 97.81 106 ILE A O 1
ATOM 812 N N . LEU A 1 107 ? 0.506 -3.034 -1.790 1.00 96.25 107 LEU A N 1
ATOM 813 C CA . LEU A 1 107 ? 1.933 -2.832 -1.991 1.00 96.25 107 LEU A CA 1
ATOM 814 C C . LEU A 1 107 ? 2.250 -3.006 -3.474 1.00 96.25 107 LEU A C 1
ATOM 816 O O . LEU A 1 107 ? 1.740 -3.915 -4.122 1.00 96.25 107 LEU A O 1
ATOM 820 N N . HIS A 1 108 ? 3.114 -2.144 -3.999 1.00 95.88 108 HIS A N 1
ATOM 821 C CA . HIS A 1 108 ? 3.729 -2.330 -5.306 1.00 95.88 108 HIS A CA 1
ATOM 822 C C . HIS A 1 108 ? 5.197 -2.712 -5.122 1.00 95.88 108 HIS A C 1
ATOM 824 O O . HIS A 1 108 ? 5.992 -1.918 -4.605 1.00 95.88 108 HIS A O 1
ATOM 830 N N . HIS A 1 109 ? 5.566 -3.901 -5.580 1.00 93.75 109 HIS A N 1
ATOM 831 C CA . HIS A 1 109 ? 6.937 -4.401 -5.631 1.00 93.75 109 HIS A CA 1
ATOM 832 C C . HIS A 1 109 ? 7.596 -4.014 -6.951 1.00 93.75 109 HIS A C 1
ATOM 834 O O . HIS A 1 109 ? 6.921 -3.835 -7.957 1.00 93.75 109 HIS A O 1
ATOM 840 N N . GLY A 1 110 ? 8.921 -3.885 -6.965 1.00 92.19 110 GLY A N 1
ATOM 841 C CA . GLY A 1 110 ? 9.688 -3.572 -8.177 1.00 92.19 110 GLY A CA 1
ATOM 842 C C . GLY A 1 110 ? 10.168 -2.124 -8.249 1.00 92.19 110 GLY A C 1
ATOM 843 O O . GLY A 1 110 ? 9.935 -1.322 -7.344 1.00 92.19 110 GLY A O 1
ATOM 844 N N . LEU A 1 111 ? 10.887 -1.794 -9.321 1.00 89.75 111 LEU A N 1
ATOM 845 C CA . LEU A 1 111 ? 11.648 -0.542 -9.441 1.00 89.75 111 LEU A CA 1
ATOM 846 C C . LEU A 1 111 ? 11.058 0.459 -10.438 1.00 89.75 111 LEU A C 1
ATOM 848 O O . LEU A 1 111 ? 11.511 1.600 -10.489 1.00 89.75 111 LEU A O 1
ATOM 852 N N . SER A 1 112 ? 10.078 0.061 -11.246 1.00 87.69 112 SER A N 1
ATOM 853 C CA . SER A 1 112 ? 9.561 0.903 -12.327 1.00 87.69 112 SER A CA 1
ATOM 854 C C . SER A 1 112 ? 8.063 0.699 -12.533 1.00 87.69 112 SER A C 1
ATOM 856 O O . SER A 1 112 ? 7.448 -0.104 -11.844 1.00 87.69 112 SER A O 1
ATOM 858 N N . LEU A 1 113 ? 7.467 1.451 -13.458 1.00 85.62 113 LEU A N 1
ATOM 859 C CA . LEU A 1 113 ? 6.079 1.245 -13.881 1.00 85.62 113 LEU A CA 1
ATOM 860 C C . LEU A 1 113 ? 5.931 0.012 -14.792 1.00 85.62 113 LEU A C 1
ATOM 862 O O . LEU A 1 113 ? 4.897 -0.641 -14.782 1.00 85.62 113 LEU A O 1
ATOM 866 N N . GLY A 1 114 ? 6.955 -0.289 -15.598 1.00 84.25 114 GLY A N 1
ATOM 867 C CA . GLY A 1 114 ? 6.913 -1.360 -16.600 1.00 84.25 114 GLY A CA 1
ATOM 868 C C . GLY A 1 114 ? 7.211 -2.752 -16.044 1.00 84.25 114 GLY A C 1
ATOM 869 O O . GLY A 1 114 ? 7.059 -3.739 -16.756 1.00 84.25 114 GLY A O 1
ATOM 870 N N . CYS A 1 115 ? 7.652 -2.840 -14.789 1.00 82.56 115 CYS A N 1
ATOM 871 C CA . CYS A 1 115 ? 7.860 -4.100 -14.095 1.00 82.56 115 CYS A CA 1
ATOM 872 C C . CYS A 1 115 ? 7.515 -3.948 -12.615 1.00 82.56 115 CYS A C 1
ATOM 874 O O . CYS A 1 115 ? 7.999 -3.041 -11.931 1.00 82.56 115 CYS A O 1
ATOM 876 N N . GLY A 1 116 ? 6.696 -4.865 -12.118 1.00 91.12 116 GLY A N 1
ATOM 877 C CA . GLY A 1 116 ? 6.297 -4.876 -10.729 1.00 91.12 116 GLY A CA 1
ATOM 878 C C . GLY A 1 116 ? 5.280 -5.957 -10.436 1.00 91.12 116 GLY A C 1
ATOM 879 O O . GLY A 1 116 ? 4.742 -6.589 -11.343 1.00 91.12 116 GLY A O 1
ATOM 880 N N . HIS A 1 117 ? 5.062 -6.163 -9.146 1.00 95.62 117 HIS A N 1
ATOM 881 C CA . HIS A 1 117 ? 4.105 -7.127 -8.627 1.00 95.62 117 HIS A CA 1
ATOM 882 C C . HIS A 1 117 ? 3.252 -6.442 -7.571 1.00 95.62 117 HIS A C 1
ATOM 884 O O . HIS A 1 117 ? 3.779 -5.652 -6.786 1.00 95.62 117 HIS A O 1
ATOM 890 N N . TYR A 1 118 ? 1.950 -6.693 -7.559 1.00 96.81 118 TYR A N 1
ATOM 891 C CA . TYR A 1 118 ? 1.060 -6.105 -6.565 1.00 96.81 118 TYR A CA 1
ATOM 892 C C . TYR A 1 118 ? 0.668 -7.165 -5.554 1.00 96.81 118 TYR A C 1
ATOM 894 O O . TYR A 1 118 ? 0.169 -8.220 -5.924 1.00 96.81 118 TYR A O 1
ATOM 902 N N . THR A 1 119 ? 0.842 -6.853 -4.274 1.00 97.69 119 THR A N 1
ATOM 903 C CA . THR A 1 119 ? 0.343 -7.703 -3.191 1.00 97.69 119 THR A CA 1
ATOM 904 C C . THR A 1 119 ? -0.578 -6.911 -2.281 1.00 97.69 119 THR A C 1
ATOM 906 O O . THR A 1 119 ? -0.552 -5.674 -2.240 1.00 97.69 119 THR A O 1
ATOM 909 N N . CYS A 1 120 ? -1.412 -7.630 -1.543 1.00 98.19 120 CYS A N 1
ATOM 910 C CA . CYS A 1 120 ? -2.309 -7.058 -0.555 1.00 98.19 120 CYS A CA 1
ATOM 911 C C . CYS A 1 120 ? -1.837 -7.462 0.840 1.00 98.19 120 CYS A C 1
ATOM 913 O O . CYS A 1 120 ? -1.445 -8.604 1.062 1.00 98.19 120 CYS A O 1
ATOM 915 N N . VAL A 1 121 ? -1.903 -6.545 1.797 1.00 98.19 121 VAL A N 1
ATOM 916 C CA . VAL A 1 121 ? -1.830 -6.893 3.216 1.00 98.19 121 VAL A CA 1
ATOM 917 C C . VAL A 1 121 ? -3.099 -6.390 3.879 1.00 98.19 121 VAL A C 1
ATOM 919 O O . VAL A 1 121 ? -3.424 -5.210 3.765 1.00 98.19 121 VAL A O 1
ATOM 922 N N . ALA A 1 122 ? -3.797 -7.258 4.602 1.00 98.25 122 ALA A N 1
ATOM 923 C CA . ALA A 1 122 ? -5.013 -6.899 5.320 1.00 98.25 122 ALA A CA 1
ATOM 924 C C . ALA A 1 122 ? -4.959 -7.358 6.776 1.00 98.25 122 ALA A C 1
ATOM 926 O O . ALA A 1 122 ? -4.256 -8.311 7.130 1.00 98.25 122 ALA A O 1
ATOM 927 N N . LYS A 1 123 ? -5.710 -6.658 7.622 1.00 96.69 123 LYS A N 1
ATOM 928 C CA . LYS A 1 123 ? -5.945 -7.054 9.002 1.00 96.69 123 LYS A CA 1
ATOM 929 C C . LYS A 1 123 ? -7.092 -8.061 9.027 1.00 96.69 123 LYS A C 1
ATOM 931 O O . LYS A 1 123 ? -8.216 -7.724 8.667 1.00 96.69 123 LYS A O 1
ATOM 936 N N . VAL A 1 124 ? -6.792 -9.290 9.431 1.00 95.50 124 VAL A N 1
ATOM 937 C CA . VAL A 1 124 ? -7.771 -10.360 9.646 1.00 95.50 124 VAL A CA 1
ATOM 938 C C . VAL A 1 124 ? -7.788 -10.642 11.142 1.00 95.50 124 VAL A C 1
ATOM 940 O O . VAL A 1 124 ? -6.771 -11.036 11.721 1.00 95.50 124 VAL A O 1
ATOM 943 N N . ASP A 1 125 ? -8.919 -10.354 11.779 1.00 92.44 125 ASP A N 1
ATOM 944 C CA . ASP A 1 125 ? -9.063 -10.317 13.235 1.00 92.44 125 ASP A CA 1
ATOM 945 C C . ASP A 1 125 ? -8.013 -9.393 13.889 1.00 92.44 125 ASP A C 1
ATOM 947 O O . ASP A 1 125 ? -8.031 -8.170 13.721 1.00 92.44 125 ASP A O 1
ATOM 951 N N . ALA A 1 126 ? -7.067 -9.968 14.633 1.00 91.88 126 ALA A N 1
ATOM 952 C CA . ALA A 1 126 ? -5.975 -9.243 15.275 1.00 91.88 126 ALA A CA 1
ATOM 953 C C . ALA A 1 126 ? -4.675 -9.230 14.449 1.00 91.88 126 ALA A C 1
ATOM 955 O O . ALA A 1 126 ? -3.769 -8.451 14.759 1.00 91.88 126 ALA A O 1
ATOM 956 N N . ASN A 1 127 ? -4.578 -10.053 13.401 1.00 96.62 127 ASN A N 1
ATOM 957 C CA . ASN A 1 127 ? -3.322 -10.370 12.728 1.00 96.62 127 ASN A CA 1
ATOM 958 C C . ASN A 1 127 ? -3.205 -9.682 11.367 1.00 96.62 127 ASN A C 1
ATOM 960 O O . ASN A 1 127 ? -4.185 -9.510 10.645 1.00 96.62 127 ASN A O 1
ATOM 964 N N . TRP A 1 128 ? -1.978 -9.321 10.997 1.00 98.12 128 TRP A N 1
ATOM 965 C CA . TRP A 1 128 ? -1.674 -8.880 9.641 1.00 98.12 128 TRP A CA 1
ATOM 966 C C . TRP A 1 128 ? -1.383 -10.097 8.767 1.00 98.12 128 TRP A C 1
ATOM 968 O O . TRP A 1 128 ? -0.552 -10.937 9.117 1.00 98.12 128 TRP A O 1
ATOM 978 N N . VAL A 1 129 ? -2.061 -10.180 7.626 1.00 98.44 129 VAL A N 1
ATOM 979 C CA . VAL A 1 129 ? -1.902 -11.264 6.654 1.00 98.44 129 VAL A CA 1
ATOM 980 C C . VAL A 1 129 ? -1.507 -10.660 5.314 1.00 98.44 129 VAL A C 1
ATOM 982 O O . VAL A 1 129 ? -2.166 -9.742 4.827 1.00 98.44 129 VAL A O 1
ATOM 985 N N . SER A 1 130 ? -0.417 -11.163 4.741 1.00 98.19 130 SER A N 1
ATOM 986 C CA . SER A 1 130 ? 0.031 -10.857 3.387 1.00 98.19 130 SER A CA 1
ATOM 987 C C . SER A 1 130 ? -0.578 -11.857 2.413 1.00 98.19 130 SER A C 1
ATOM 989 O O . SER A 1 130 ? -0.454 -13.067 2.609 1.00 98.19 130 SER A O 1
ATOM 991 N N . PHE A 1 131 ? -1.195 -11.337 1.361 1.00 98.44 131 PHE A N 1
ATOM 992 C CA . PHE A 1 131 ? -1.769 -12.060 0.238 1.00 98.44 131 PHE A CA 1
ATOM 993 C C . PHE A 1 131 ? -0.942 -11.738 -1.004 1.00 98.44 131 PHE A C 1
ATOM 995 O O . PHE A 1 131 ? -0.914 -10.593 -1.469 1.00 98.44 131 PHE A O 1
ATOM 1002 N N . ASP A 1 132 ? -0.255 -12.753 -1.504 1.00 97.75 132 ASP A N 1
ATOM 1003 C CA . ASP A 1 132 ? 0.598 -12.698 -2.683 1.00 97.75 132 ASP A CA 1
ATOM 1004 C C . ASP A 1 132 ? 0.085 -13.750 -3.675 1.00 97.75 132 ASP A C 1
ATOM 1006 O O . ASP A 1 132 ? 0.369 -14.945 -3.548 1.00 97.75 132 ASP A O 1
ATOM 1010 N N . ASP A 1 133 ? -0.781 -13.299 -4.586 1.00 97.12 133 ASP A N 1
ATOM 1011 C CA . ASP A 1 133 ? -1.575 -14.123 -5.497 1.00 97.12 133 ASP A CA 1
ATOM 1012 C C . ASP A 1 133 ? -2.302 -15.275 -4.782 1.00 97.12 133 ASP A C 1
ATOM 1014 O O . ASP A 1 133 ? -3.240 -15.058 -4.014 1.00 97.12 133 ASP A O 1
ATOM 1018 N N . CYS A 1 134 ? -1.879 -16.517 -5.027 1.00 96.69 134 CYS A N 1
ATOM 1019 C CA . CYS A 1 134 ? -2.446 -17.719 -4.419 1.00 96.69 134 CYS A CA 1
ATOM 1020 C C . CYS A 1 134 ? -1.818 -18.080 -3.064 1.00 96.69 134 CYS A C 1
ATOM 1022 O O . CYS A 1 134 ? -2.189 -19.092 -2.469 1.00 96.69 134 CYS A O 1
ATOM 1024 N N . SER A 1 135 ? -0.843 -17.305 -2.592 1.00 97.56 135 SER A N 1
ATOM 1025 C CA . SER A 1 135 ? -0.113 -17.566 -1.355 1.00 97.56 135 SER A CA 1
ATOM 1026 C C . SER A 1 135 ? -0.504 -16.588 -0.250 1.00 97.56 135 SER A C 1
ATOM 1028 O O . SER A 1 135 ? -0.763 -15.405 -0.478 1.00 97.56 135 SER A O 1
ATOM 1030 N N . THR A 1 136 ? -0.551 -17.097 0.979 1.00 97.94 136 THR A N 1
ATOM 1031 C CA . THR A 1 136 ? -0.925 -16.320 2.163 1.00 97.94 136 THR A CA 1
ATOM 1032 C C . THR A 1 136 ? 0.042 -16.582 3.299 1.00 97.94 136 THR A C 1
ATOM 1034 O O . THR A 1 136 ? 0.368 -17.737 3.579 1.00 97.94 136 THR A O 1
ATOM 1037 N N . SER A 1 137 ? 0.468 -15.530 3.990 1.00 97.94 137 SER A N 1
ATOM 1038 C CA . SER A 1 137 ? 1.362 -15.647 5.142 1.00 97.94 137 SER A CA 1
ATOM 1039 C C . SER A 1 137 ? 1.062 -14.593 6.201 1.00 97.94 137 SER A C 1
ATOM 1041 O O . SER A 1 137 ? 0.636 -13.481 5.894 1.00 97.94 137 SER A O 1
ATOM 1043 N N . PHE A 1 138 ? 1.289 -14.935 7.469 1.00 98.12 138 PHE A N 1
ATOM 1044 C CA . PHE A 1 138 ? 1.272 -13.939 8.535 1.00 98.12 138 PHE A CA 1
ATOM 1045 C C . PHE A 1 138 ? 2.440 -12.969 8.379 1.00 98.12 138 PHE A C 1
ATOM 1047 O O . PHE A 1 138 ? 3.545 -13.349 7.990 1.00 98.12 138 PHE A O 1
ATOM 1054 N N . THR A 1 139 ? 2.193 -11.709 8.713 1.00 97.38 139 THR A N 1
ATOM 1055 C CA . THR A 1 139 ? 3.193 -10.647 8.657 1.00 97.38 139 THR A CA 1
ATOM 1056 C C . THR A 1 139 ? 2.984 -9.641 9.791 1.00 97.38 139 THR A C 1
ATOM 1058 O O . THR A 1 139 ? 2.166 -9.834 10.691 1.00 97.38 139 THR A O 1
ATOM 1061 N N . SER A 1 140 ? 3.737 -8.548 9.765 1.00 96.31 140 SER A N 1
ATOM 1062 C CA . SER A 1 140 ? 3.625 -7.422 10.684 1.00 96.31 140 SER A CA 1
ATOM 1063 C C . SER A 1 140 ? 3.971 -6.121 9.964 1.00 96.31 140 SER A C 1
ATOM 1065 O O . SER A 1 140 ? 4.698 -6.118 8.971 1.00 96.31 140 SER A O 1
ATOM 1067 N N . LEU A 1 141 ? 3.507 -4.986 10.496 1.00 94.75 141 LEU A N 1
ATOM 1068 C CA . LEU A 1 141 ? 3.865 -3.674 9.944 1.00 94.75 141 LEU A CA 1
ATOM 1069 C C . LEU A 1 141 ? 5.375 -3.422 9.954 1.00 94.75 141 LEU A C 1
ATOM 1071 O O . LEU A 1 141 ? 5.885 -2.772 9.048 1.00 94.75 141 LEU A O 1
ATOM 1075 N N . ASP A 1 142 ? 6.104 -3.931 10.947 1.00 94.38 142 ASP A N 1
ATOM 1076 C CA . ASP A 1 142 ? 7.563 -3.798 10.994 1.00 94.38 142 ASP A CA 1
ATOM 1077 C C . ASP A 1 142 ? 8.241 -4.581 9.860 1.00 94.38 142 ASP A C 1
ATOM 1079 O O . ASP A 1 142 ? 9.100 -4.029 9.175 1.00 94.38 142 ASP A O 1
ATOM 1083 N N . GLN A 1 143 ? 7.802 -5.815 9.589 1.00 94.75 143 GLN A N 1
ATOM 1084 C CA . GLN A 1 143 ? 8.300 -6.597 8.452 1.00 94.75 143 GLN A CA 1
ATOM 1085 C C . GLN A 1 143 ? 8.016 -5.900 7.117 1.00 94.75 143 GLN A C 1
ATOM 1087 O O . GLN A 1 143 ? 8.924 -5.773 6.298 1.00 94.75 143 GLN A O 1
ATOM 1092 N N . ILE A 1 144 ? 6.799 -5.381 6.931 1.00 93.56 144 ILE A N 1
ATOM 1093 C CA . ILE A 1 144 ? 6.407 -4.655 5.713 1.00 93.56 144 ILE A CA 1
ATOM 1094 C C . ILE A 1 144 ? 7.257 -3.394 5.533 1.00 93.56 144 ILE A C 1
ATOM 1096 O O . ILE A 1 144 ? 7.822 -3.176 4.466 1.00 93.56 144 ILE A O 1
ATOM 1100 N N . ASN A 1 145 ? 7.414 -2.584 6.586 1.00 91.88 145 ASN A N 1
ATOM 1101 C CA . ASN A 1 145 ? 8.208 -1.351 6.539 1.00 91.88 145 ASN A CA 1
ATOM 1102 C C . ASN A 1 145 ? 9.707 -1.606 6.271 1.00 91.88 145 ASN A C 1
ATOM 1104 O O . ASN A 1 145 ? 10.418 -0.686 5.860 1.00 91.88 145 ASN A O 1
ATOM 1108 N N . ARG A 1 146 ? 10.206 -2.823 6.526 1.00 91.31 146 ARG A N 1
ATOM 1109 C CA . ARG A 1 146 ? 11.599 -3.231 6.265 1.00 91.31 146 ARG A CA 1
ATOM 1110 C C . ARG A 1 146 ? 11.785 -3.926 4.919 1.00 91.31 146 ARG A C 1
ATOM 1112 O O . ARG A 1 146 ? 12.930 -4.112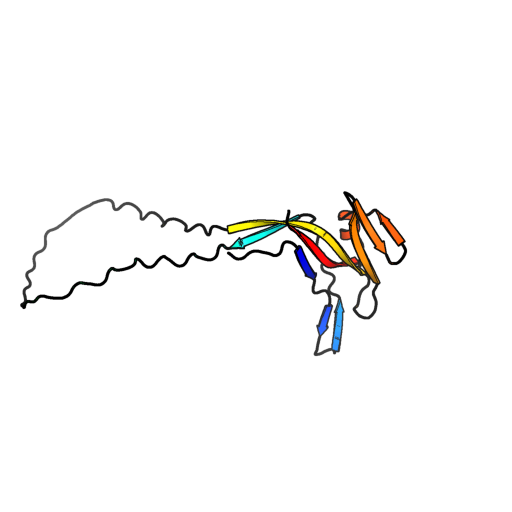 4.505 1.00 91.31 146 ARG A O 1
ATOM 1119 N N . GLN A 1 147 ? 10.706 -4.324 4.250 1.00 90.25 147 GLN A N 1
ATOM 1120 C CA . GLN A 1 147 ? 10.793 -5.096 3.021 1.00 90.25 147 GLN A CA 1
ATOM 1121 C C . GLN A 1 147 ? 11.359 -4.228 1.883 1.00 90.25 147 GLN A C 1
ATOM 1123 O O . GLN A 1 147 ? 10.809 -3.168 1.571 1.00 90.25 147 GLN A O 1
ATOM 1128 N N . PRO A 1 148 ? 12.466 -4.641 1.242 1.00 87.06 148 PRO A N 1
ATOM 1129 C CA . PRO A 1 148 ? 13.046 -3.873 0.153 1.00 87.06 148 PRO A CA 1
ATOM 1130 C C . PRO A 1 148 ? 12.110 -3.884 -1.058 1.00 87.06 148 PRO A C 1
ATOM 1132 O O . PRO A 1 148 ? 11.500 -4.899 -1.379 1.00 87.06 148 PRO A O 1
ATOM 1135 N N . PHE A 1 149 ? 12.019 -2.742 -1.742 1.00 88.12 149 PHE A N 1
ATOM 1136 C CA . PHE A 1 149 ? 11.245 -2.544 -2.978 1.00 88.12 149 PHE A CA 1
ATOM 1137 C C . PHE A 1 149 ? 9.721 -2.700 -2.866 1.00 88.12 149 PHE A C 1
ATOM 1139 O O . PHE A 1 149 ? 9.024 -2.388 -3.834 1.00 88.12 149 PHE A O 1
ATOM 1146 N N . ALA A 1 150 ? 9.202 -3.088 -1.701 1.00 91.94 150 ALA A N 1
ATOM 1147 C CA . ALA A 1 150 ? 7.786 -3.052 -1.380 1.00 91.94 150 ALA A CA 1
ATOM 1148 C C . ALA A 1 150 ? 7.403 -1.627 -0.968 1.00 91.94 150 ALA A C 1
ATOM 1150 O O . ALA A 1 150 ? 7.732 -1.155 0.119 1.00 91.94 150 ALA A O 1
ATOM 1151 N N . THR A 1 151 ? 6.730 -0.906 -1.860 1.00 93.75 151 THR A N 1
ATOM 1152 C CA . THR A 1 151 ? 6.266 0.458 -1.581 1.00 93.75 151 THR A CA 1
ATOM 1153 C C . THR A 1 151 ? 4.756 0.460 -1.398 1.00 93.75 151 THR A C 1
ATOM 1155 O O . THR A 1 151 ? 4.059 0.005 -2.312 1.00 93.75 151 THR A O 1
ATOM 1158 N N . PRO A 1 152 ? 4.227 1.002 -0.289 1.00 94.69 152 PRO A N 1
ATOM 1159 C CA . PRO A 1 152 ? 2.792 1.168 -0.128 1.00 94.69 152 PRO A CA 1
ATOM 1160 C C . PRO A 1 152 ? 2.245 2.074 -1.224 1.00 94.69 152 PRO A C 1
ATOM 1162 O O . PRO A 1 152 ? 2.814 3.129 -1.502 1.00 94.69 152 PRO A O 1
ATOM 1165 N N . TYR A 1 153 ? 1.160 1.644 -1.858 1.00 95.38 153 TYR A N 1
ATOM 1166 C CA . TYR A 1 153 ? 0.521 2.373 -2.947 1.00 95.38 153 TYR A CA 1
ATOM 1167 C C . TYR A 1 153 ? -0.855 2.892 -2.540 1.00 95.38 153 TYR A C 1
ATOM 1169 O O . TYR A 1 153 ? -1.153 4.070 -2.728 1.00 95.38 153 TYR A O 1
ATOM 1177 N N . LEU A 1 154 ? -1.662 2.032 -1.920 1.00 97.31 154 LEU A N 1
ATOM 1178 C CA . LEU A 1 154 ? -2.968 2.385 -1.373 1.00 97.31 154 LEU A CA 1
ATOM 1179 C C . LEU A 1 154 ? -3.022 1.973 0.093 1.00 97.31 154 LEU A C 1
ATOM 1181 O O . LEU A 1 154 ? -2.626 0.856 0.421 1.00 97.31 154 LEU A O 1
ATOM 1185 N N . LEU A 1 155 ? -3.530 2.848 0.957 1.00 97.81 155 LEU A N 1
ATOM 1186 C CA . LEU A 1 155 ? -3.771 2.560 2.371 1.00 97.81 155 LEU A CA 1
ATOM 1187 C C . LEU A 1 155 ? -5.252 2.760 2.685 1.00 97.81 155 LEU A C 1
ATOM 1189 O O . LEU A 1 155 ? -5.795 3.833 2.418 1.00 97.81 155 LEU A O 1
ATOM 1193 N N . LEU A 1 156 ? -5.889 1.753 3.277 1.00 98.19 156 LEU A N 1
ATOM 1194 C CA . LEU A 1 156 ? -7.279 1.814 3.713 1.00 98.19 156 LEU A CA 1
ATOM 1195 C C . LEU A 1 156 ? -7.345 1.958 5.232 1.00 98.19 156 LEU A C 1
ATOM 1197 O O . LEU A 1 156 ? -6.876 1.092 5.972 1.00 98.19 156 LEU A O 1
ATOM 1201 N N . TYR A 1 157 ? -7.987 3.027 5.682 1.00 98.12 157 TYR A N 1
ATOM 1202 C CA . TYR A 1 157 ? -8.226 3.334 7.083 1.00 98.12 157 TYR A CA 1
ATOM 1203 C C . TYR A 1 157 ? -9.728 3.401 7.371 1.00 98.12 157 TYR A C 1
ATOM 1205 O O . TYR A 1 157 ? -10.489 3.946 6.572 1.00 98.12 157 TYR A O 1
ATOM 1213 N N . SER A 1 158 ? -10.140 2.921 8.543 1.00 97.44 158 SER A N 1
ATOM 1214 C CA . SER A 1 158 ? -11.508 3.057 9.060 1.00 97.44 158 SER A CA 1
ATOM 1215 C C . SER A 1 158 ? -11.506 3.866 10.346 1.00 97.44 158 SER A C 1
ATOM 1217 O O . SER A 1 158 ? -10.588 3.741 11.156 1.00 97.44 158 SER A O 1
ATOM 1219 N N . LYS A 1 159 ? -12.516 4.711 10.526 1.00 96.06 159 LYS A N 1
ATOM 1220 C CA . LYS A 1 159 ? -12.700 5.525 11.727 1.00 96.06 159 LYS A CA 1
ATOM 1221 C C . LYS A 1 159 ? -12.898 4.621 12.950 1.00 96.06 159 LYS A C 1
ATOM 1223 O O . LYS A 1 159 ? -13.568 3.596 12.838 1.00 96.06 159 LYS A O 1
ATOM 1228 N N . VAL A 1 160 ? -12.281 4.999 14.071 1.00 92.81 160 VAL A N 1
ATOM 1229 C CA . VAL A 1 160 ? -12.422 4.335 15.381 1.00 92.81 160 VAL A CA 1
ATOM 1230 C C . VAL A 1 160 ? -13.592 4.934 16.149 1.00 92.81 160 VAL A C 1
ATOM 1232 O O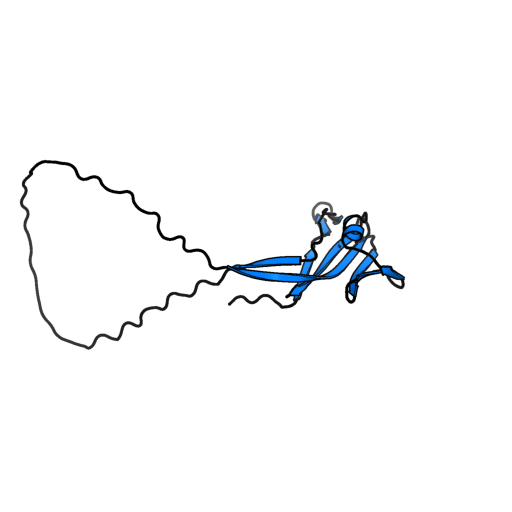 . VAL A 1 160 ? -13.781 6.170 16.046 1.00 92.81 160 VAL A O 1
#

Radius of gyration: 32.94 Å; chains: 1; bounding box: 56×97×59 Å

Sequence (160 aa):
MRHLSPHVLIGLNLFVYNRATQACQKVMPRIRINELLSVRVPKSPSLPHQPSVPPPDVAVTETASISTNQAVALGDRPHEEQSSPSPAPDVAEESSIQVYKLQGMILHHGLSLGCGHYTCVAKVDANWVSFDDCSTSFTSLDQINRQPFATPYLLLYSKV

InterPro domains:
  IPR001394 Peptidase C19, ubiquitin carboxyl-terminal hydrolase [PF00443] (71-157)
  IPR018200 Ubiquitin specific protease, conserved site [PS00973] (100-118)
  IPR028889 Ubiquitin specific protease UPS, catalytic domain [PS50235] (1-160)
  IPR038765 Papain-like cysteine peptidase superfamily [SSF54001] (3-159)

pLDDT: mean 77.58, std 23.82, range [31.06, 98.44]